Protein AF-A0A1Q4UVZ7-F1 (afdb_monomer_lite)

Struct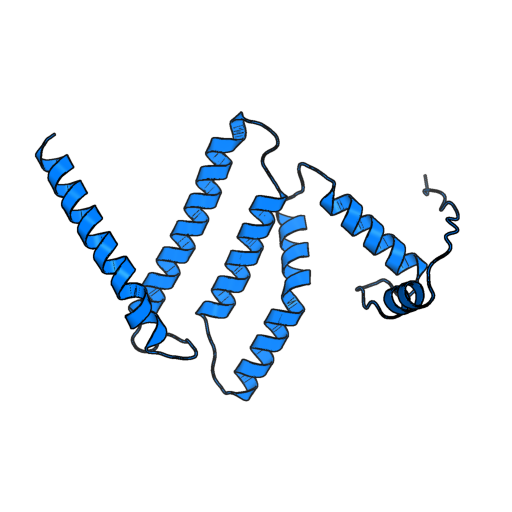ure (mmCIF, N/CA/C/O backbone):
data_AF-A0A1Q4UVZ7-F1
#
_entry.id   AF-A0A1Q4UVZ7-F1
#
loop_
_atom_site.group_PDB
_atom_site.id
_atom_site.type_symbol
_atom_site.label_atom_id
_atom_site.label_alt_id
_atom_site.label_comp_id
_atom_site.label_asym_id
_atom_site.label_entity_id
_atom_site.label_seq_id
_atom_site.pdbx_PDB_ins_code
_atom_site.Cartn_x
_atom_site.Cartn_y
_atom_site.Cartn_z
_atom_site.occupancy
_atom_site.B_iso_or_equiv
_atom_site.auth_seq_id
_atom_site.auth_comp_id
_atom_site.auth_asym_id
_atom_site.auth_atom_id
_atom_site.pdbx_PDB_model_num
ATOM 1 N N . MET A 1 1 ? 27.082 19.154 -20.514 1.00 38.72 1 MET A N 1
ATOM 2 C CA . MET A 1 1 ? 27.709 18.398 -21.624 1.00 38.72 1 MET A CA 1
ATOM 3 C C . MET A 1 1 ? 26.779 17.245 -21.973 1.00 38.72 1 MET A C 1
ATOM 5 O O . MET A 1 1 ? 26.358 16.579 -21.035 1.00 38.72 1 MET A O 1
ATOM 9 N N . PRO A 1 2 ? 26.393 17.032 -23.242 1.00 44.62 2 PRO A N 1
ATOM 10 C CA . PRO A 1 2 ? 25.510 15.924 -23.594 1.00 44.62 2 PRO A CA 1
ATOM 11 C C . PRO A 1 2 ? 26.262 14.615 -23.336 1.00 44.62 2 PRO A C 1
ATOM 13 O O . PRO A 1 2 ? 27.361 14.414 -23.858 1.00 44.62 2 PRO A O 1
ATOM 16 N N . SER A 1 3 ? 25.724 13.761 -22.466 1.00 53.38 3 SER A N 1
ATOM 17 C CA . SER A 1 3 ? 26.317 12.462 -22.162 1.00 53.38 3 SER A CA 1
ATOM 18 C C . SER A 1 3 ? 26.346 11.625 -23.441 1.00 53.38 3 SER A C 1
ATOM 20 O O . SER A 1 3 ? 25.318 11.313 -24.038 1.00 53.38 3 SER A O 1
ATOM 22 N N . LYS A 1 4 ? 27.551 11.309 -23.917 1.00 61.22 4 LYS A N 1
ATOM 23 C CA . LYS A 1 4 ? 27.757 10.499 -25.119 1.00 61.22 4 LYS A CA 1
ATOM 24 C C . LYS A 1 4 ? 27.186 9.101 -24.854 1.00 61.22 4 LYS A C 1
ATOM 26 O O . LYS A 1 4 ? 27.651 8.419 -23.944 1.00 61.22 4 LYS A O 1
ATOM 31 N N . SER A 1 5 ? 26.183 8.677 -25.624 1.00 70.69 5 SER A N 1
ATOM 32 C CA . SER A 1 5 ? 25.673 7.304 -25.574 1.00 70.69 5 SER A CA 1
ATOM 33 C C . SER A 1 5 ? 26.785 6.337 -25.986 1.00 70.69 5 SER A C 1
ATOM 35 O O . SER A 1 5 ? 27.309 6.443 -27.097 1.00 70.69 5 SER A O 1
ATOM 37 N N . VAL A 1 6 ? 27.155 5.408 -25.105 1.00 81.50 6 VAL A N 1
ATOM 38 C CA . VAL A 1 6 ? 28.142 4.360 -25.401 1.00 81.50 6 VAL A CA 1
ATOM 39 C C . VAL A 1 6 ? 27.399 3.135 -25.945 1.00 81.50 6 VAL A C 1
ATOM 41 O O . VAL A 1 6 ? 26.439 2.700 -25.306 1.00 81.50 6 VAL A O 1
ATOM 44 N N . PRO A 1 7 ? 27.788 2.575 -27.107 1.00 82.25 7 PRO A N 1
ATOM 45 C CA . PRO A 1 7 ? 27.147 1.377 -27.636 1.00 82.25 7 PRO A CA 1
ATOM 46 C C . PRO A 1 7 ? 27.405 0.183 -26.709 1.00 82.25 7 PRO A C 1
ATOM 48 O O . PRO A 1 7 ? 28.547 -0.113 -26.362 1.00 82.25 7 PRO A O 1
ATOM 51 N N . PHE A 1 8 ? 26.333 -0.509 -26.328 1.00 80.75 8 PHE A N 1
ATOM 52 C CA . PHE A 1 8 ? 26.366 -1.695 -25.476 1.00 80.75 8 PHE A CA 1
ATOM 53 C C . PHE A 1 8 ? 25.820 -2.885 -26.271 1.00 80.75 8 PHE A C 1
ATOM 55 O O . PHE A 1 8 ? 24.652 -2.887 -26.654 1.00 80.75 8 PHE A O 1
ATOM 62 N N . SER A 1 9 ? 26.678 -3.864 -26.574 1.00 84.50 9 SER A N 1
ATOM 63 C CA . SER A 1 9 ? 26.323 -5.058 -27.352 1.00 84.50 9 SER A CA 1
ATOM 64 C C . SER A 1 9 ? 26.285 -6.278 -26.437 1.00 84.50 9 SER A C 1
ATOM 66 O O . SER A 1 9 ? 27.282 -6.598 -25.792 1.00 84.50 9 SER A O 1
ATOM 68 N N . VAL A 1 10 ? 25.135 -6.951 -26.378 1.00 85.56 10 VAL A N 1
ATOM 69 C CA . VAL A 1 10 ? 24.905 -8.142 -25.548 1.00 85.56 10 VAL A CA 1
ATOM 70 C C . VAL A 1 10 ? 24.201 -9.206 -26.377 1.00 85.56 10 VAL A C 1
ATOM 72 O O . VAL A 1 10 ? 23.350 -8.898 -27.210 1.00 85.56 10 VAL A O 1
ATOM 75 N N . ARG A 1 11 ? 24.553 -10.474 -26.145 1.00 89.75 11 ARG A N 1
ATOM 76 C CA . ARG A 1 11 ? 23.845 -11.623 -26.716 1.00 89.75 11 ARG A CA 1
ATOM 77 C C . ARG A 1 11 ? 22.744 -12.051 -25.757 1.00 89.75 11 ARG A C 1
ATOM 79 O O . ARG A 1 11 ? 23.042 -12.472 -24.644 1.00 89.75 11 ARG A O 1
ATOM 86 N N . LEU A 1 12 ? 21.499 -11.950 -26.206 1.00 87.06 12 LEU A N 1
ATOM 87 C CA . LEU A 1 12 ? 20.323 -12.398 -25.468 1.00 87.06 12 LEU A CA 1
ATOM 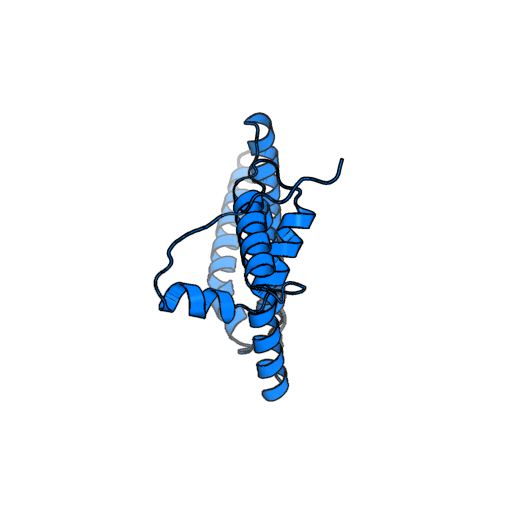88 C C . LEU A 1 12 ? 19.725 -13.640 -26.145 1.00 87.06 12 LEU A C 1
ATOM 90 O O . LEU A 1 12 ? 19.759 -13.735 -27.376 1.00 87.06 12 LEU A O 1
ATOM 94 N N . PRO A 1 13 ? 19.173 -14.591 -25.377 1.00 94.44 13 PRO A N 1
ATOM 95 C CA . PRO A 1 13 ? 18.270 -15.604 -25.911 1.00 94.44 13 PRO A CA 1
ATOM 96 C C . PRO A 1 13 ? 17.102 -14.954 -26.665 1.00 94.44 13 PRO A C 1
ATOM 98 O O . PRO A 1 13 ? 16.609 -13.908 -26.248 1.00 94.44 13 PRO A O 1
ATOM 101 N N . ALA A 1 14 ? 16.618 -15.597 -27.734 1.00 89.62 14 ALA A N 1
ATOM 102 C CA . ALA A 1 14 ? 15.524 -15.065 -28.558 1.00 89.62 14 ALA A CA 1
ATOM 103 C C . ALA A 1 14 ? 14.287 -14.687 -27.720 1.00 89.62 14 ALA A C 1
ATOM 105 O O . ALA A 1 14 ? 13.794 -13.572 -27.823 1.00 89.62 14 ALA A O 1
ATOM 106 N N . LYS A 1 15 ? 13.897 -15.560 -26.781 1.00 92.38 15 LYS A N 1
ATOM 107 C CA . LYS A 1 15 ? 12.784 -15.325 -25.847 1.00 92.38 15 LYS A CA 1
ATOM 108 C C . LYS A 1 15 ? 12.902 -14.027 -25.033 1.00 92.38 15 LYS A C 1
ATOM 110 O O . LYS A 1 15 ? 11.894 -13.385 -24.764 1.00 92.38 15 LYS A O 1
ATOM 115 N N . ASP A 1 16 ? 14.116 -13.635 -24.648 1.00 90.00 16 ASP A N 1
ATOM 116 C CA . ASP A 1 16 ? 14.341 -12.466 -23.795 1.00 90.00 16 ASP A CA 1
ATOM 117 C C . ASP A 1 16 ? 14.336 -11.188 -24.648 1.00 90.00 16 ASP A C 1
ATOM 119 O O . ASP A 1 16 ? 13.845 -10.147 -24.215 1.00 90.00 16 ASP A O 1
ATOM 123 N N . ALA A 1 17 ? 14.825 -11.273 -25.892 1.00 87.94 17 ALA A N 1
ATOM 124 C CA . ALA A 1 17 ? 14.715 -10.193 -26.868 1.00 87.94 17 ALA A CA 1
ATOM 125 C C . ALA A 1 17 ? 13.251 -9.930 -27.262 1.00 87.94 17 ALA A C 1
ATOM 127 O O . ALA A 1 17 ? 12.833 -8.771 -27.295 1.00 87.94 17 ALA A O 1
ATOM 128 N N . ASP A 1 18 ? 12.475 -10.993 -27.489 1.00 89.81 18 ASP A N 1
ATOM 129 C CA . ASP A 1 18 ? 11.045 -10.904 -27.800 1.00 89.81 18 ASP A CA 1
ATOM 130 C C . ASP A 1 18 ? 10.263 -10.289 -26.633 1.00 89.81 18 ASP A C 1
ATOM 132 O O . ASP A 1 18 ? 9.446 -9.394 -26.843 1.00 89.81 18 ASP A O 1
ATOM 136 N N . PHE A 1 19 ? 10.574 -10.688 -25.395 1.00 89.75 19 PHE A N 1
ATOM 137 C CA . PHE A 1 19 ? 9.975 -10.099 -24.197 1.00 89.75 19 PHE A CA 1
ATOM 138 C C . PHE A 1 19 ? 10.244 -8.592 -24.095 1.00 89.75 19 PHE A C 1
ATOM 140 O O . PHE A 1 19 ? 9.315 -7.805 -23.917 1.00 89.75 19 PHE A O 1
ATOM 147 N N . ILE A 1 20 ? 11.501 -8.160 -24.260 1.00 88.25 20 ILE A N 1
ATOM 148 C CA . ILE A 1 20 ? 11.841 -6.728 -24.239 1.00 88.25 20 ILE A CA 1
ATOM 149 C C . ILE A 1 20 ? 11.105 -5.987 -25.362 1.00 88.25 20 ILE A C 1
ATOM 151 O O . ILE A 1 20 ? 10.628 -4.870 -25.159 1.00 88.25 20 ILE A O 1
ATOM 155 N N . ALA A 1 21 ? 10.980 -6.598 -26.540 1.00 86.25 21 ALA A N 1
ATOM 156 C CA . ALA A 1 21 ? 10.239 -6.015 -27.649 1.00 86.25 21 ALA A CA 1
ATOM 157 C C . ALA A 1 21 ? 8.738 -5.881 -27.341 1.00 86.25 21 ALA A C 1
ATOM 159 O O . ALA A 1 21 ? 8.155 -4.869 -27.733 1.00 86.25 21 ALA A O 1
ATOM 160 N N . SER A 1 22 ? 8.139 -6.817 -26.598 1.00 88.62 22 SER A N 1
ATOM 161 C CA . SER A 1 22 ? 6.720 -6.780 -26.219 1.00 88.62 22 SER A CA 1
ATOM 162 C C . SER A 1 22 ? 6.392 -5.875 -25.029 1.00 88.62 22 SER A C 1
ATOM 164 O O . SER A 1 22 ? 5.224 -5.574 -24.824 1.00 88.62 22 SER A O 1
ATOM 166 N N . LEU A 1 23 ? 7.379 -5.435 -24.238 1.00 85.44 23 LEU A N 1
ATOM 167 C CA . LEU A 1 23 ? 7.129 -4.566 -23.080 1.00 85.44 23 LEU A CA 1
ATOM 168 C C . LEU A 1 23 ? 6.487 -3.238 -23.497 1.00 85.44 23 LEU A C 1
ATOM 170 O O . LEU A 1 23 ? 7.049 -2.503 -24.311 1.00 85.44 23 LEU A O 1
ATOM 174 N N . GLU A 1 24 ? 5.356 -2.894 -22.897 1.00 83.00 24 GLU A N 1
ATOM 175 C CA . GLU A 1 24 ? 4.722 -1.589 -23.060 1.00 83.00 24 GLU A CA 1
ATOM 176 C C . GLU A 1 24 ? 5.147 -0.682 -21.907 1.00 83.00 24 GLU A C 1
ATOM 178 O O . GLU A 1 24 ? 4.664 -0.809 -20.787 1.00 83.00 24 GLU A O 1
ATOM 183 N N . ILE A 1 25 ? 6.097 0.217 -22.177 1.00 81.31 25 ILE A N 1
ATOM 184 C CA . ILE A 1 25 ? 6.578 1.195 -21.198 1.00 81.31 25 ILE A CA 1
ATOM 185 C C . ILE A 1 25 ? 6.225 2.595 -21.719 1.00 81.31 25 ILE A C 1
ATOM 187 O O . ILE A 1 25 ? 6.618 2.933 -22.845 1.00 81.31 25 ILE A O 1
ATOM 191 N N . PRO A 1 26 ? 5.505 3.428 -20.943 1.00 74.88 26 PRO A N 1
ATOM 192 C CA . PRO A 1 26 ? 5.129 4.775 -21.359 1.00 74.88 26 PRO A CA 1
ATOM 193 C C . PRO A 1 26 ? 6.335 5.594 -21.842 1.00 74.88 26 PRO A C 1
ATOM 195 O O . PRO A 1 26 ? 7.326 5.764 -21.137 1.00 74.88 26 PRO A O 1
ATOM 198 N N . GLY A 1 27 ? 6.263 6.100 -23.077 1.00 78.12 27 GLY A N 1
ATOM 199 C CA . GLY A 1 27 ? 7.327 6.918 -23.673 1.00 78.12 27 GLY A CA 1
ATOM 200 C C . GLY A 1 27 ? 8.549 6.151 -24.199 1.00 78.12 27 GLY A C 1
ATOM 201 O O . GLY A 1 27 ? 9.473 6.792 -24.700 1.00 78.12 27 GLY A O 1
ATOM 202 N N . ALA A 1 28 ? 8.570 4.814 -24.147 1.00 84.56 28 ALA A N 1
ATOM 203 C CA . ALA A 1 28 ? 9.658 3.997 -24.686 1.00 84.56 28 ALA A CA 1
ATOM 204 C C . ALA A 1 28 ? 9.188 3.117 -25.854 1.00 84.56 28 ALA A C 1
ATOM 206 O O . ALA A 1 28 ? 8.565 2.072 -25.673 1.00 84.56 28 ALA A O 1
ATOM 207 N N . VAL A 1 29 ? 9.527 3.538 -27.075 1.00 84.38 29 VAL A N 1
ATOM 208 C CA . VAL A 1 29 ? 9.097 2.861 -28.310 1.00 84.38 29 VAL A CA 1
ATOM 209 C C . VAL A 1 29 ? 10.163 1.887 -28.807 1.00 84.38 29 VAL A C 1
ATOM 211 O O . VAL A 1 29 ? 9.849 0.757 -29.177 1.00 84.38 29 VAL A O 1
ATOM 214 N N . THR A 1 30 ? 11.436 2.291 -28.804 1.00 88.00 30 THR A N 1
ATOM 215 C CA . THR A 1 30 ? 12.515 1.444 -29.329 1.00 88.00 30 THR A CA 1
ATOM 216 C C . THR A 1 30 ? 13.038 0.469 -28.268 1.00 88.00 30 THR A C 1
ATOM 218 O O . THR A 1 30 ? 12.999 0.783 -27.076 1.00 88.00 30 THR A O 1
ATOM 221 N N . PRO A 1 31 ? 13.615 -0.687 -28.653 1.00 84.56 31 PRO A N 1
ATOM 222 C CA . PRO A 1 31 ? 14.271 -1.587 -27.700 1.00 84.56 31 PRO A CA 1
ATOM 223 C C . PRO A 1 31 ? 15.339 -0.886 -26.848 1.00 84.56 31 PRO A C 1
ATOM 225 O O . PRO A 1 31 ? 15.468 -1.161 -25.659 1.00 84.56 31 PRO A O 1
ATOM 228 N N . SER A 1 32 ? 16.074 0.073 -27.423 1.00 85.06 32 SER A N 1
ATOM 229 C CA . SER A 1 32 ? 17.046 0.882 -26.682 1.00 85.06 32 SER A CA 1
ATOM 230 C C . SER A 1 32 ? 16.392 1.815 -25.658 1.00 85.06 32 SER A C 1
ATOM 232 O O . SER A 1 32 ? 16.962 2.017 -24.587 1.00 85.06 32 SER A O 1
ATOM 234 N N . ASP A 1 33 ? 15.209 2.369 -25.939 1.00 87.06 33 ASP A N 1
ATOM 235 C CA . ASP A 1 33 ? 14.443 3.150 -24.956 1.00 87.06 33 ASP A CA 1
ATOM 236 C C . ASP A 1 33 ? 13.963 2.265 -23.812 1.00 87.06 33 ASP A C 1
ATOM 238 O O . ASP A 1 33 ? 14.141 2.621 -22.650 1.00 87.06 33 ASP A O 1
ATOM 242 N N . LYS A 1 34 ? 13.440 1.078 -24.133 1.00 88.88 34 LYS A N 1
ATOM 243 C CA . LYS A 1 34 ? 12.968 0.111 -23.136 1.00 88.88 34 LYS A CA 1
ATOM 244 C C . LYS A 1 34 ? 14.106 -0.348 -22.226 1.00 88.88 34 LYS A C 1
ATOM 246 O O . LYS A 1 34 ? 13.959 -0.331 -21.011 1.00 88.88 34 LYS A O 1
ATOM 251 N N . ILE A 1 35 ? 15.281 -0.651 -22.786 1.00 88.94 35 ILE A N 1
ATOM 252 C CA . ILE A 1 35 ? 16.483 -0.975 -21.999 1.00 88.94 35 ILE A CA 1
ATOM 253 C C . ILE A 1 35 ? 16.896 0.201 -21.106 1.00 88.94 35 ILE A C 1
ATOM 255 O O . ILE A 1 35 ? 17.254 -0.011 -19.949 1.00 88.94 35 ILE A O 1
ATOM 259 N N . ARG A 1 36 ? 16.844 1.444 -21.606 1.00 86.12 36 ARG A N 1
ATOM 260 C CA . ARG A 1 36 ? 17.151 2.626 -20.785 1.00 86.12 36 ARG A CA 1
ATOM 261 C C . ARG A 1 36 ? 16.184 2.777 -19.616 1.00 86.12 36 ARG A C 1
ATOM 263 O O . ARG A 1 36 ? 16.659 3.078 -18.525 1.00 86.12 36 ARG A O 1
ATOM 270 N N . GLN A 1 37 ? 14.893 2.530 -19.828 1.00 84.94 37 GLN A N 1
ATOM 271 C CA . GLN A 1 37 ? 13.902 2.549 -18.751 1.00 84.94 37 GLN A CA 1
ATOM 272 C C . GLN A 1 37 ? 14.164 1.438 -17.734 1.00 84.94 37 GLN A C 1
ATOM 274 O O . GLN A 1 37 ? 14.357 1.738 -16.566 1.00 84.94 37 GLN A O 1
ATOM 279 N N . ILE A 1 38 ? 14.380 0.195 -18.178 1.00 87.25 38 ILE A N 1
ATOM 280 C CA . ILE A 1 38 ? 14.726 -0.925 -17.281 1.00 87.25 38 ILE A CA 1
ATOM 281 C C . ILE A 1 38 ? 15.972 -0.610 -16.435 1.00 87.25 38 ILE A C 1
ATOM 283 O O . ILE A 1 38 ? 16.017 -0.911 -15.241 1.00 87.25 38 ILE A O 1
ATOM 287 N N . ILE A 1 39 ? 17.000 0.002 -17.035 1.00 86.25 39 ILE A N 1
ATOM 288 C CA . ILE A 1 39 ? 18.206 0.436 -16.314 1.00 86.25 39 ILE A CA 1
ATOM 289 C C . ILE A 1 39 ? 17.885 1.577 -15.344 1.00 86.25 39 ILE A C 1
ATOM 291 O O . ILE A 1 39 ? 18.438 1.598 -14.246 1.00 86.25 39 ILE A O 1
ATOM 295 N N . SER A 1 40 ? 17.034 2.526 -15.733 1.00 81.06 40 SER A N 1
ATOM 296 C CA . SER A 1 40 ? 16.573 3.607 -14.860 1.00 81.06 40 SER A CA 1
ATOM 297 C C . SER A 1 40 ? 15.849 3.044 -13.639 1.00 81.06 40 SER A C 1
ATOM 299 O O . SER A 1 40 ? 16.231 3.363 -12.519 1.00 81.06 40 SER A O 1
ATOM 301 N N . ASP A 1 41 ? 14.925 2.105 -13.834 1.00 78.44 41 ASP A N 1
ATOM 302 C CA . ASP A 1 41 ? 14.180 1.439 -12.761 1.00 78.44 41 ASP A CA 1
ATOM 303 C C . ASP A 1 41 ? 15.104 0.606 -11.869 1.00 78.44 41 ASP A C 1
ATOM 305 O O . ASP A 1 41 ? 14.947 0.541 -10.650 1.00 78.44 41 ASP A O 1
ATOM 309 N N . ALA A 1 42 ? 16.100 -0.061 -12.459 1.00 81.12 42 ALA A N 1
ATOM 310 C CA . ALA A 1 42 ? 17.117 -0.785 -11.704 1.00 81.12 42 ALA A CA 1
ATOM 311 C C . ALA A 1 42 ? 18.013 0.162 -10.890 1.00 81.12 42 ALA A C 1
ATOM 313 O O . ALA A 1 42 ? 18.422 -0.186 -9.785 1.00 81.12 42 ALA A O 1
ATOM 314 N N . ARG A 1 43 ? 18.327 1.356 -11.409 1.00 75.88 43 ARG A N 1
ATOM 315 C CA . ARG A 1 43 ? 19.085 2.381 -10.676 1.00 75.88 43 ARG A CA 1
ATOM 316 C C . ARG A 1 43 ? 18.265 2.983 -9.558 1.00 75.88 43 ARG A C 1
ATOM 318 O O . ARG A 1 43 ? 18.803 3.101 -8.466 1.00 75.88 43 ARG A O 1
ATOM 325 N N . LEU A 1 44 ? 17.001 3.307 -9.829 1.00 67.62 44 LEU A N 1
ATOM 326 C CA . LEU A 1 44 ? 16.059 3.787 -8.833 1.00 67.62 44 LEU A CA 1
ATOM 327 C C . LEU A 1 44 ? 16.051 2.785 -7.680 1.00 67.62 44 LEU A C 1
ATOM 329 O O . LEU A 1 44 ? 16.523 3.128 -6.607 1.00 67.62 44 LEU A O 1
ATOM 333 N N . ARG A 1 45 ? 15.731 1.509 -7.932 1.00 67.81 45 ARG A N 1
ATOM 334 C CA . ARG A 1 45 ? 15.735 0.436 -6.915 1.00 67.81 45 ARG A CA 1
ATOM 335 C C . ARG A 1 45 ? 17.041 0.264 -6.120 1.00 67.81 45 ARG A C 1
ATOM 337 O O . ARG A 1 45 ? 16.998 -0.319 -5.045 1.00 67.81 45 ARG A O 1
ATOM 344 N N . ASN A 1 46 ? 18.183 0.723 -6.635 1.00 67.44 46 ASN A N 1
ATOM 345 C CA . ASN A 1 46 ? 19.482 0.638 -5.955 1.00 67.44 46 ASN A CA 1
ATOM 346 C C . ASN A 1 46 ? 19.897 1.932 -5.230 1.00 67.44 46 ASN A C 1
ATOM 348 O O . ASN A 1 46 ? 20.932 1.940 -4.564 1.00 67.44 46 ASN A O 1
ATOM 352 N N . GLN A 1 47 ? 19.151 3.029 -5.366 1.00 65.50 47 GLN A N 1
ATOM 353 C CA . GLN A 1 47 ? 19.412 4.252 -4.612 1.00 65.50 47 GLN A CA 1
ATOM 354 C C . GLN A 1 47 ? 18.822 4.131 -3.207 1.00 65.50 47 GLN A C 1
ATOM 356 O O . GLN A 1 47 ? 17.627 3.919 -3.041 1.00 65.50 47 GLN A O 1
ATOM 361 N N . VAL A 1 48 ? 19.680 4.279 -2.200 1.00 55.69 48 VAL A N 1
ATOM 362 C CA . VAL A 1 48 ? 19.280 4.516 -0.807 1.00 55.69 48 VAL A CA 1
ATOM 363 C C . VAL A 1 48 ? 18.961 6.011 -0.670 1.00 55.69 48 VAL A C 1
ATOM 365 O O . VAL A 1 48 ? 19.662 6.820 -1.279 1.00 55.69 48 VAL A O 1
ATOM 368 N N . GLY A 1 49 ? 17.897 6.367 0.059 1.00 60.41 49 GLY A N 1
ATOM 369 C CA . GLY A 1 49 ? 17.485 7.770 0.234 1.00 60.41 49 GLY A CA 1
ATOM 370 C C . GLY A 1 49 ? 16.578 8.327 -0.863 1.00 60.41 49 GLY A C 1
ATOM 371 O O . GLY A 1 49 ? 16.668 9.507 -1.197 1.00 60.41 49 GLY A O 1
ATOM 372 N N . GLN A 1 50 ? 15.736 7.486 -1.465 1.00 70.44 50 GLN A N 1
ATOM 373 C CA . GLN A 1 50 ? 14.809 7.911 -2.516 1.00 70.44 50 GLN A CA 1
ATOM 374 C C . GLN A 1 50 ? 13.781 8.927 -1.993 1.00 70.44 50 GLN A C 1
ATOM 376 O O . GLN A 1 50 ? 13.286 8.790 -0.871 1.00 70.44 50 GLN A O 1
ATOM 381 N N . ASP A 1 51 ? 13.412 9.911 -2.821 1.00 82.81 51 ASP A N 1
ATOM 382 C CA . ASP A 1 51 ? 12.310 10.824 -2.505 1.00 82.81 51 ASP A CA 1
ATOM 383 C C . ASP A 1 51 ? 10.996 10.039 -2.417 1.00 82.81 51 ASP A C 1
ATOM 385 O O . ASP A 1 51 ? 10.593 9.357 -3.362 1.00 82.81 51 ASP A O 1
ATOM 389 N N . PHE A 1 52 ? 10.314 10.151 -1.277 1.00 85.56 52 PHE A N 1
ATOM 390 C CA . PHE A 1 52 ? 9.073 9.426 -1.013 1.00 85.56 52 PHE A CA 1
ATOM 391 C C . PHE A 1 52 ? 8.014 9.629 -2.102 1.00 85.56 52 PHE A C 1
ATOM 393 O O . PHE A 1 52 ? 7.324 8.678 -2.462 1.00 85.56 52 PHE A O 1
ATOM 400 N N . ASN A 1 53 ? 7.882 10.838 -2.653 1.00 87.94 53 ASN A N 1
ATOM 401 C CA . ASN A 1 53 ? 6.850 11.123 -3.648 1.00 87.94 53 ASN A CA 1
ATOM 402 C C . ASN A 1 53 ? 7.171 10.473 -4.996 1.00 87.94 53 ASN A C 1
ATOM 404 O O . ASN A 1 53 ? 6.259 10.015 -5.684 1.00 87.94 53 ASN A O 1
ATOM 408 N N . GLU A 1 54 ? 8.450 10.414 -5.373 1.00 85.62 54 GLU A N 1
ATOM 409 C CA . GLU A 1 54 ? 8.879 9.734 -6.600 1.00 85.62 54 GLU A CA 1
ATOM 410 C C . GLU A 1 54 ? 8.633 8.227 -6.507 1.00 85.62 54 GLU A C 1
ATOM 412 O O . GLU A 1 54 ? 8.074 7.631 -7.430 1.00 85.62 54 GLU A O 1
ATOM 417 N N . VAL A 1 55 ? 8.972 7.625 -5.364 1.00 87.62 55 VAL A N 1
ATOM 418 C CA . VAL A 1 55 ? 8.733 6.199 -5.109 1.00 87.62 55 VAL A CA 1
ATOM 419 C C . VAL A 1 55 ? 7.245 5.889 -5.055 1.00 87.62 55 VAL A C 1
ATOM 421 O O . VAL A 1 55 ? 6.798 4.936 -5.688 1.00 87.62 55 VAL A O 1
ATOM 424 N N . LEU A 1 56 ? 6.461 6.706 -4.349 1.00 90.75 56 LEU A N 1
ATOM 425 C CA . LEU A 1 56 ? 5.014 6.535 -4.271 1.00 90.75 56 LEU A CA 1
ATOM 426 C C . LEU A 1 56 ? 4.381 6.570 -5.661 1.00 90.75 56 LEU A C 1
ATOM 428 O O . LEU A 1 56 ? 3.565 5.709 -5.981 1.00 90.75 56 LEU A O 1
ATOM 432 N N . LYS A 1 57 ? 4.787 7.527 -6.500 1.00 88.50 57 LYS A N 1
ATOM 433 C CA . LYS A 1 57 ? 4.291 7.628 -7.871 1.00 88.50 57 LYS A CA 1
ATOM 434 C C . LYS A 1 57 ? 4.634 6.380 -8.688 1.00 88.50 57 LYS A C 1
ATOM 436 O O . LYS A 1 57 ? 3.756 5.867 -9.374 1.00 88.50 57 LYS A O 1
ATOM 441 N N . ALA A 1 58 ? 5.863 5.873 -8.585 1.00 86.44 58 ALA A N 1
ATOM 442 C CA . ALA A 1 58 ? 6.271 4.651 -9.277 1.00 86.44 58 ALA A CA 1
ATOM 443 C C . ALA A 1 58 ? 5.438 3.434 -8.831 1.00 86.44 58 ALA A C 1
ATOM 445 O O . ALA A 1 58 ? 4.888 2.722 -9.664 1.00 86.44 58 ALA A O 1
ATOM 446 N N . VAL A 1 59 ? 5.254 3.245 -7.520 1.00 90.94 59 VAL A N 1
ATOM 447 C CA . VAL A 1 59 ? 4.440 2.142 -6.975 1.00 90.94 59 VAL A CA 1
ATOM 448 C C . VAL A 1 59 ? 2.971 2.260 -7.401 1.00 90.94 59 VAL A C 1
ATOM 450 O O . VAL A 1 59 ? 2.331 1.257 -7.722 1.00 90.94 59 VAL A O 1
ATOM 453 N N . GLN A 1 60 ? 2.424 3.477 -7.442 1.00 92.19 60 GLN A N 1
ATOM 454 C CA . GLN A 1 60 ? 1.065 3.719 -7.931 1.00 92.19 60 GLN A CA 1
ATOM 455 C C . GLN A 1 60 ? 0.926 3.408 -9.423 1.00 92.19 60 GLN A C 1
ATOM 457 O O . GLN A 1 60 ? -0.076 2.817 -9.821 1.00 92.19 60 GLN A O 1
ATOM 462 N N . GLU A 1 61 ? 1.904 3.788 -10.247 1.00 89.31 61 GLU A N 1
ATOM 463 C CA . GLU A 1 61 ? 1.926 3.465 -11.678 1.00 89.31 61 GLU A CA 1
ATOM 464 C C . GLU A 1 61 ? 2.003 1.949 -11.911 1.00 89.31 61 GLU A C 1
ATOM 466 O O . GLU A 1 61 ? 1.270 1.438 -12.759 1.00 89.31 61 GLU A O 1
ATOM 471 N N . ASP A 1 62 ? 2.781 1.230 -11.100 1.00 87.06 62 ASP A N 1
ATOM 472 C CA . ASP A 1 62 ? 2.881 -0.232 -11.145 1.00 87.06 62 ASP A CA 1
ATOM 473 C C . ASP A 1 62 ? 1.565 -0.927 -10.750 1.00 87.06 62 ASP A C 1
ATOM 475 O O . ASP A 1 62 ? 1.157 -1.906 -11.381 1.00 87.06 62 ASP A O 1
ATOM 479 N N . LEU A 1 63 ? 0.869 -0.435 -9.716 1.00 92.19 63 LEU A N 1
ATOM 480 C CA . LEU A 1 63 ? -0.389 -1.034 -9.246 1.00 92.19 63 LEU A CA 1
ATOM 481 C C . LEU A 1 63 ? -1.602 -0.635 -10.107 1.00 92.19 63 LEU A C 1
ATOM 483 O O . LEU A 1 63 ? -2.619 -1.340 -10.121 1.00 92.19 63 LEU A O 1
ATOM 487 N N . ARG A 1 64 ? -1.507 0.474 -10.849 1.00 91.88 64 ARG A N 1
ATOM 488 C CA . ARG A 1 64 ? -2.610 1.074 -11.613 1.00 91.88 64 ARG A CA 1
ATOM 489 C C . ARG A 1 64 ? -3.351 0.101 -12.539 1.00 91.88 64 ARG A C 1
ATOM 491 O O . ARG A 1 64 ? -4.579 0.112 -12.475 1.00 91.88 64 ARG A O 1
ATOM 498 N N . PRO A 1 65 ? -2.700 -0.763 -13.346 1.00 92.06 65 PRO A N 1
ATOM 499 C CA . PRO A 1 65 ? -3.421 -1.690 -14.221 1.00 92.06 65 PRO A CA 1
ATOM 500 C C . PRO A 1 65 ? -4.354 -2.632 -13.450 1.00 92.06 65 PRO A C 1
ATOM 502 O O . PRO A 1 65 ? -5.463 -2.915 -13.900 1.00 92.06 65 PRO A O 1
ATOM 505 N N . SER A 1 66 ? -3.937 -3.077 -12.261 1.00 92.69 66 SER A N 1
ATOM 506 C CA . SER A 1 66 ? -4.739 -3.948 -11.396 1.00 92.69 66 SER A CA 1
ATOM 507 C C . SER A 1 66 ? -5.950 -3.214 -10.819 1.00 92.69 66 SER A C 1
ATOM 509 O O . SER A 1 66 ? -7.052 -3.762 -10.807 1.00 92.69 66 SER A O 1
ATOM 511 N N . VAL A 1 67 ? -5.763 -1.966 -10.376 1.00 93.56 67 VAL A N 1
ATOM 512 C CA . VAL A 1 67 ? -6.848 -1.123 -9.841 1.00 93.56 67 VAL A CA 1
ATOM 513 C C . VAL A 1 67 ? -7.835 -0.733 -10.940 1.00 93.56 67 VAL A C 1
ATOM 515 O O . VAL A 1 67 ? -9.043 -0.780 -10.725 1.00 93.56 67 VAL A O 1
ATOM 518 N N . ASP A 1 68 ? -7.350 -0.391 -12.133 1.00 92.81 68 ASP A N 1
ATOM 519 C CA . ASP A 1 68 ? -8.206 -0.048 -13.270 1.00 92.81 68 ASP A CA 1
ATOM 520 C C . ASP A 1 68 ? -9.008 -1.272 -13.748 1.00 92.81 68 ASP A C 1
ATOM 522 O O . ASP A 1 68 ? -10.204 -1.155 -14.019 1.00 92.81 68 ASP A O 1
ATOM 526 N N . ASN A 1 69 ? -8.403 -2.466 -13.760 1.00 93.06 69 ASN A N 1
ATOM 527 C CA . ASN A 1 69 ? -9.124 -3.711 -14.028 1.00 93.06 69 ASN A CA 1
ATOM 528 C C . ASN A 1 69 ? -10.204 -3.996 -12.969 1.00 93.06 69 ASN A C 1
ATOM 530 O O . ASN A 1 69 ? -11.333 -4.325 -13.326 1.00 93.06 69 ASN A O 1
ATOM 534 N N . LEU A 1 70 ? -9.890 -3.817 -11.680 1.00 92.38 70 LEU A N 1
ATOM 535 C CA . LEU A 1 70 ? -10.870 -3.946 -10.597 1.00 92.38 70 LEU A CA 1
ATOM 536 C C . LEU A 1 70 ? -12.054 -2.990 -10.801 1.00 92.38 70 LEU A C 1
ATOM 538 O O . LEU A 1 70 ? -13.198 -3.426 -10.747 1.00 92.38 70 LEU A O 1
ATOM 542 N N . ARG A 1 71 ? -11.789 -1.714 -11.103 1.00 92.38 71 ARG A N 1
ATOM 543 C CA . ARG A 1 71 ? -12.835 -0.708 -11.359 1.00 92.38 71 ARG A CA 1
ATOM 544 C C . ARG A 1 71 ? -13.721 -1.065 -12.545 1.00 92.38 71 ARG A C 1
ATOM 546 O O . ARG A 1 71 ? -14.907 -0.749 -12.534 1.00 92.38 71 ARG A O 1
ATOM 553 N N . ASN A 1 72 ? -13.162 -1.681 -13.583 1.00 93.44 72 ASN A N 1
ATOM 554 C CA . ASN A 1 72 ? -13.953 -2.128 -14.727 1.00 93.44 72 ASN A CA 1
ATOM 555 C C . ASN A 1 72 ? -14.905 -3.262 -14.325 1.00 93.44 72 ASN A C 1
ATOM 557 O O . ASN A 1 72 ? -16.092 -3.170 -14.621 1.00 93.44 72 ASN A O 1
ATOM 561 N N . LEU A 1 73 ? -14.420 -4.254 -13.571 1.00 92.50 73 LEU A N 1
ATOM 562 C CA . LEU A 1 73 ? -15.256 -5.343 -13.050 1.00 92.50 73 LEU A CA 1
ATOM 563 C C . LEU A 1 73 ? -16.342 -4.837 -12.087 1.00 92.50 73 LEU A C 1
ATOM 565 O O . LEU A 1 73 ? -17.478 -5.297 -12.138 1.00 92.50 73 LEU A O 1
ATOM 569 N N . GLU A 1 74 ? -16.016 -3.862 -11.238 1.00 91.94 74 GLU A N 1
ATOM 570 C CA . GLU A 1 74 ? -16.972 -3.200 -10.341 1.00 91.94 74 GLU A CA 1
ATOM 571 C C . GLU A 1 74 ? -18.098 -2.494 -11.108 1.00 91.94 74 GLU A C 1
ATOM 573 O O . GLU A 1 74 ? -19.273 -2.639 -10.772 1.00 91.94 74 GLU A O 1
ATOM 578 N N . ARG A 1 75 ? -17.757 -1.775 -12.186 1.00 90.94 75 ARG A N 1
ATOM 579 C CA . ARG A 1 75 ? -18.745 -1.119 -13.059 1.00 90.94 75 ARG A CA 1
ATOM 580 C C . ARG A 1 75 ? -19.636 -2.119 -13.785 1.00 90.94 75 ARG A C 1
ATOM 582 O O . ARG A 1 75 ? -20.822 -1.859 -13.937 1.00 90.94 75 ARG A O 1
ATOM 589 N N . GLU A 1 76 ? -19.076 -3.234 -14.248 1.00 92.25 76 GLU A N 1
ATOM 590 C CA . GLU A 1 76 ? -19.844 -4.301 -14.900 1.00 92.25 76 GLU A CA 1
ATOM 591 C C . GLU A 1 76 ? -20.819 -4.982 -13.932 1.00 92.25 76 GLU A C 1
ATOM 593 O O . GLU A 1 76 ? -21.917 -5.366 -14.333 1.00 92.25 76 GLU A O 1
ATOM 598 N N . ALA A 1 77 ? -20.431 -5.109 -12.662 1.00 87.44 77 ALA A N 1
ATOM 599 C CA . ALA A 1 77 ? -21.237 -5.726 -11.615 1.00 87.44 77 ALA A CA 1
ATOM 600 C C . ALA A 1 77 ? -22.221 -4.764 -10.922 1.00 87.44 77 ALA A C 1
ATOM 602 O O . ALA A 1 77 ? -23.007 -5.228 -10.101 1.00 87.44 77 ALA A O 1
ATOM 603 N N . ASP A 1 78 ? -22.173 -3.458 -11.219 1.00 85.50 78 ASP A N 1
ATOM 604 C CA . ASP A 1 78 ? -22.888 -2.393 -10.488 1.00 85.50 78 ASP A CA 1
ATOM 605 C C . ASP A 1 78 ? -22.653 -2.462 -8.962 1.00 85.50 78 ASP A C 1
ATOM 607 O O . ASP A 1 78 ? -23.546 -2.264 -8.139 1.00 85.50 78 ASP A O 1
ATOM 611 N N . MET A 1 79 ? -21.420 -2.805 -8.573 1.00 83.88 79 MET A N 1
ATOM 612 C CA . MET A 1 79 ? -20.995 -2.970 -7.182 1.00 83.88 79 MET A CA 1
ATOM 613 C C . MET A 1 79 ? -19.622 -2.340 -6.982 1.00 83.88 79 MET A C 1
ATOM 615 O O . MET A 1 79 ? -18.719 -2.565 -7.779 1.00 83.88 79 MET A O 1
ATOM 619 N N . GLN A 1 80 ? -19.425 -1.621 -5.878 1.00 84.94 80 GLN A N 1
ATOM 620 C CA . GLN A 1 80 ? -18.148 -0.988 -5.544 1.00 84.94 80 GLN A CA 1
ATOM 621 C C . GLN A 1 80 ? -17.664 -1.437 -4.165 1.00 84.94 80 GLN A C 1
ATOM 623 O O . GLN A 1 80 ? -18.451 -1.526 -3.222 1.00 84.94 80 GLN A O 1
ATOM 628 N N . SER A 1 81 ? -16.359 -1.685 -4.036 1.00 87.12 81 SER A N 1
ATOM 629 C CA . SER A 1 81 ? -15.731 -2.032 -2.766 1.00 87.12 81 SER A CA 1
ATOM 630 C C . SER A 1 81 ? -14.778 -0.936 -2.292 1.00 87.12 81 SER A C 1
ATOM 632 O O . SER A 1 81 ? -13.589 -0.950 -2.613 1.00 87.12 81 SER A O 1
ATOM 634 N N . GLU A 1 82 ? -15.254 -0.019 -1.449 1.00 86.69 82 GLU A N 1
ATOM 635 C CA . GLU A 1 82 ? -14.419 1.033 -0.848 1.00 86.69 82 GLU A CA 1
ATOM 636 C C . GLU A 1 82 ? -13.212 0.471 -0.088 1.00 86.69 82 GLU A C 1
ATOM 638 O O . GLU A 1 82 ? -12.118 1.028 -0.175 1.00 86.69 82 GLU A O 1
ATOM 643 N N . LEU A 1 83 ? -13.373 -0.683 0.573 1.00 87.44 83 LEU A N 1
ATOM 644 C CA . LEU A 1 83 ? -12.275 -1.378 1.247 1.00 87.44 83 LEU A CA 1
ATOM 645 C C . LEU A 1 83 ? -11.100 -1.659 0.301 1.00 87.44 83 LEU A C 1
ATOM 647 O O . LEU A 1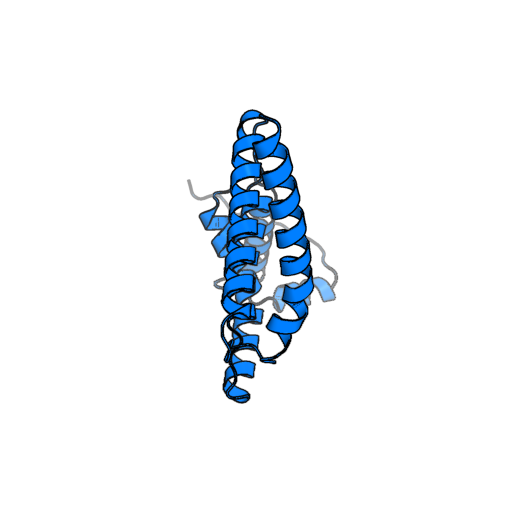 83 ? -9.948 -1.494 0.693 1.00 87.44 83 LEU A O 1
ATOM 651 N N . MET A 1 84 ? -11.382 -2.079 -0.935 1.00 89.44 84 MET A N 1
ATOM 652 C CA . MET A 1 84 ? -10.346 -2.479 -1.889 1.00 89.44 84 MET A CA 1
ATOM 653 C C . MET A 1 84 ? -9.585 -1.264 -2.415 1.00 89.44 84 MET A C 1
ATOM 655 O O . MET A 1 84 ? -8.360 -1.310 -2.497 1.00 89.44 84 MET A O 1
ATOM 659 N N . HIS A 1 85 ? -10.291 -0.167 -2.711 1.00 91.00 85 HIS A N 1
ATOM 660 C CA . HIS A 1 85 ? -9.664 1.086 -3.149 1.00 91.00 85 HIS A CA 1
ATOM 661 C C . HIS A 1 85 ? -8.815 1.701 -2.041 1.00 91.00 85 HIS A C 1
ATOM 663 O O . HIS A 1 85 ? -7.648 2.007 -2.268 1.00 91.00 85 HIS A O 1
ATOM 669 N N . TYR A 1 86 ? -9.357 1.798 -0.824 1.00 91.56 86 TYR A N 1
ATOM 670 C CA . TYR A 1 86 ? -8.603 2.316 0.314 1.00 91.56 86 TYR A CA 1
ATOM 671 C C . TYR A 1 86 ? -7.371 1.457 0.619 1.00 91.56 86 TYR A C 1
ATOM 673 O O . TYR A 1 86 ? -6.289 1.983 0.877 1.00 91.56 86 TYR A O 1
ATOM 681 N N . PHE A 1 87 ? -7.515 0.128 0.583 1.00 92.31 87 PHE A N 1
ATOM 682 C CA . PHE A 1 87 ? -6.397 -0.772 0.842 1.00 92.31 87 PHE A CA 1
ATOM 683 C C . PHE A 1 87 ? -5.318 -0.676 -0.241 1.00 92.31 87 PHE A C 1
ATOM 685 O O . PHE A 1 87 ? -4.138 -0.727 0.093 1.00 92.31 87 PHE A O 1
ATOM 692 N N . ALA A 1 88 ? -5.695 -0.497 -1.511 1.00 93.94 88 ALA A N 1
ATOM 693 C CA . ALA A 1 88 ? -4.741 -0.277 -2.596 1.00 93.94 88 ALA A CA 1
ATOM 694 C C . ALA A 1 88 ? -3.915 1.002 -2.375 1.00 93.94 88 ALA A C 1
ATOM 696 O O . ALA A 1 88 ? -2.688 0.955 -2.458 1.00 93.94 88 ALA A O 1
ATOM 697 N N . ASP A 1 89 ? -4.563 2.113 -2.013 1.00 93.12 89 ASP A N 1
ATOM 698 C CA . ASP A 1 89 ? -3.871 3.371 -1.710 1.00 93.12 89 ASP A CA 1
ATOM 699 C C . ASP A 1 89 ? -2.949 3.230 -0.486 1.00 93.12 89 ASP A C 1
ATOM 701 O O . ASP A 1 89 ? -1.769 3.590 -0.538 1.00 93.12 89 ASP A O 1
ATOM 705 N N . TRP A 1 90 ? -3.450 2.627 0.598 1.00 94.94 90 TRP A N 1
ATOM 706 C CA . TRP A 1 90 ? -2.665 2.360 1.807 1.00 94.94 90 TRP A CA 1
ATOM 707 C C . TRP A 1 90 ? -1.455 1.453 1.538 1.00 94.94 90 TRP A C 1
ATOM 709 O O . TRP A 1 90 ? -0.374 1.668 2.100 1.00 94.94 90 TRP A O 1
ATOM 719 N N . LEU A 1 91 ? -1.616 0.449 0.671 1.00 94.88 91 LEU A N 1
ATOM 720 C CA . LEU A 1 91 ? -0.554 -0.471 0.277 1.00 94.88 91 LEU A CA 1
ATOM 721 C C . LEU A 1 91 ? 0.552 0.271 -0.477 1.00 94.88 91 LEU A C 1
ATOM 723 O O . LEU A 1 91 ? 1.721 0.099 -0.135 1.00 94.88 91 LEU A O 1
ATOM 727 N N . CYS A 1 92 ? 0.195 1.119 -1.449 1.00 94.06 92 CYS A N 1
ATOM 728 C CA . CYS A 1 92 ? 1.154 1.940 -2.192 1.00 94.06 92 CYS A CA 1
ATOM 729 C C . CYS A 1 92 ? 1.978 2.833 -1.260 1.00 94.06 92 CYS A C 1
ATOM 731 O O . CYS A 1 92 ? 3.204 2.861 -1.342 1.00 94.06 92 CYS A O 1
ATOM 733 N N . GLU A 1 93 ? 1.312 3.525 -0.335 1.00 93.19 93 GLU A N 1
ATOM 734 C CA . GLU A 1 93 ? 1.983 4.382 0.640 1.00 93.19 93 GLU A CA 1
ATOM 735 C C . GLU A 1 93 ? 2.922 3.603 1.568 1.00 93.19 93 GLU A C 1
ATOM 737 O O . GLU A 1 93 ? 4.034 4.048 1.851 1.00 93.19 93 GLU A O 1
ATOM 742 N N . THR A 1 94 ? 2.481 2.438 2.042 1.00 93.50 94 THR A N 1
ATOM 743 C CA . THR A 1 94 ? 3.273 1.585 2.935 1.00 93.50 94 THR A CA 1
ATOM 744 C C . THR A 1 94 ? 4.496 1.025 2.220 1.00 93.50 94 THR A C 1
ATOM 746 O O . THR A 1 94 ? 5.598 1.070 2.761 1.00 93.50 94 THR A O 1
ATOM 749 N N . LEU A 1 95 ? 4.325 0.541 0.988 1.00 91.56 95 LEU A N 1
ATOM 750 C CA . LEU A 1 95 ? 5.426 0.062 0.154 1.00 91.56 95 LEU A CA 1
ATOM 751 C C . LEU A 1 95 ? 6.451 1.165 -0.112 1.00 91.56 95 LEU A C 1
ATOM 753 O O . LEU A 1 95 ? 7.646 0.924 0.049 1.00 91.56 95 LEU A O 1
ATOM 757 N N . ALA A 1 96 ? 5.993 2.373 -0.448 1.00 90.31 96 ALA A N 1
ATOM 758 C CA . ALA A 1 96 ? 6.878 3.512 -0.660 1.00 90.31 96 ALA A CA 1
ATOM 759 C C . ALA A 1 96 ? 7.685 3.853 0.602 1.00 90.31 96 ALA A C 1
ATOM 761 O O . ALA A 1 96 ? 8.890 4.073 0.522 1.00 90.31 96 ALA A O 1
ATOM 762 N N . GLU A 1 97 ? 7.055 3.811 1.780 1.00 89.56 97 GLU A N 1
ATOM 763 C CA . GLU A 1 97 ? 7.737 4.030 3.059 1.00 89.56 97 GLU A CA 1
ATOM 764 C C . GLU A 1 97 ? 8.875 3.016 3.280 1.00 89.56 97 GLU A C 1
ATOM 766 O O . GLU A 1 97 ? 9.980 3.408 3.650 1.00 89.56 97 GLU A O 1
ATOM 771 N N . PHE A 1 98 ? 8.630 1.729 3.002 1.00 88.44 98 PHE A N 1
ATOM 772 C CA . PHE A 1 98 ? 9.645 0.675 3.126 1.00 88.44 98 PHE A CA 1
ATOM 773 C C . PHE A 1 98 ? 10.783 0.814 2.116 1.00 88.44 98 PHE A C 1
ATOM 775 O O . PHE A 1 98 ? 11.942 0.574 2.455 1.00 88.44 98 PHE A O 1
ATOM 782 N N . MET A 1 99 ? 10.470 1.203 0.882 1.00 85.56 99 MET A N 1
ATOM 783 C CA . MET A 1 99 ? 11.471 1.422 -0.162 1.00 85.56 99 MET A CA 1
ATOM 784 C C . MET A 1 99 ? 12.369 2.630 0.148 1.00 85.56 99 MET A C 1
ATOM 786 O O . MET A 1 99 ? 13.578 2.560 -0.058 1.00 85.56 99 MET A O 1
ATOM 790 N N . CYS A 1 100 ? 11.818 3.686 0.750 1.00 85.00 100 CYS A N 1
ATOM 791 C CA . CYS A 1 100 ? 12.554 4.860 1.231 1.00 85.00 100 CYS A CA 1
ATOM 792 C C . CYS A 1 100 ? 13.321 4.637 2.550 1.00 85.00 100 CYS A C 1
ATOM 794 O O . CYS A 1 100 ? 13.647 5.621 3.210 1.00 85.00 100 CYS A O 1
ATOM 796 N N . SER A 1 101 ? 13.563 3.379 2.946 1.00 81.62 101 SER A N 1
ATOM 797 C CA . SER A 1 101 ? 14.207 2.926 4.191 1.00 81.62 101 SER A CA 1
ATOM 798 C C . SER A 1 101 ? 15.114 3.967 4.877 1.00 81.62 101 SER A C 1
ATOM 800 O O . SER A 1 101 ? 15.962 4.572 4.216 1.00 81.62 101 SER A O 1
ATOM 802 N N . PRO A 1 102 ? 15.030 4.127 6.214 1.00 82.94 102 PRO A N 1
ATOM 803 C CA . PRO A 1 102 ? 15.832 5.107 6.941 1.00 82.94 102 PRO A CA 1
ATOM 804 C C . PRO A 1 102 ? 17.334 4.885 6.720 1.00 82.94 102 PRO A C 1
ATOM 806 O O . PRO A 1 102 ? 17.831 3.766 6.830 1.00 82.94 102 PRO A O 1
ATOM 809 N N . GLU A 1 103 ? 18.064 5.967 6.441 1.00 78.50 103 GLU A N 1
ATOM 810 C CA . GLU A 1 103 ? 19.512 5.915 6.193 1.00 78.50 103 GLU A CA 1
ATOM 811 C C . GLU A 1 103 ? 20.338 5.882 7.484 1.00 78.50 103 GLU A C 1
ATOM 813 O O . GLU A 1 103 ? 21.471 5.398 7.503 1.00 78.50 103 GLU A O 1
ATOM 818 N N . LYS A 1 104 ? 19.790 6.447 8.565 1.00 82.25 104 LYS A N 1
ATOM 819 C CA . LYS A 1 104 ? 20.478 6.654 9.841 1.00 82.25 104 LYS A CA 1
ATOM 820 C C . LYS A 1 104 ? 19.700 6.014 10.978 1.00 82.25 104 LYS A C 1
ATOM 822 O O . LYS A 1 104 ? 18.473 6.062 11.015 1.00 82.25 104 LYS A O 1
ATOM 827 N N . THR A 1 105 ? 20.434 5.505 11.962 1.00 82.50 105 THR A N 1
ATOM 828 C CA . THR A 1 105 ? 19.867 4.929 13.189 1.00 82.50 105 THR A CA 1
ATOM 829 C C . THR A 1 105 ? 18.969 5.922 13.933 1.00 82.50 105 THR A C 1
ATOM 831 O O . THR A 1 105 ? 17.931 5.535 14.462 1.00 82.50 105 THR A O 1
ATOM 834 N N . ASP A 1 106 ? 19.316 7.212 13.910 1.00 81.12 106 ASP A N 1
ATOM 835 C CA . ASP A 1 106 ? 18.554 8.277 14.579 1.00 81.12 106 ASP A CA 1
ATOM 836 C C . ASP A 1 106 ? 17.148 8.484 13.984 1.00 81.12 106 ASP A C 1
ATOM 838 O O . ASP A 1 106 ? 16.257 9.015 14.651 1.00 81.12 106 ASP A O 1
ATOM 842 N N . ASP A 1 107 ? 16.918 8.036 12.745 1.00 84.38 107 ASP A N 1
ATOM 843 C CA . ASP A 1 107 ? 15.624 8.146 12.074 1.00 84.38 107 ASP A CA 1
ATOM 844 C C . ASP A 1 107 ? 14.715 6.933 12.317 1.00 84.38 107 ASP A C 1
ATOM 846 O O . ASP A 1 107 ? 13.530 6.996 11.983 1.00 84.38 107 ASP A O 1
ATOM 850 N N . LEU A 1 108 ? 15.213 5.862 12.954 1.00 87.69 108 LEU A N 1
ATOM 851 C CA . LEU A 1 108 ? 14.445 4.635 13.204 1.00 87.69 108 LEU A CA 1
ATOM 852 C C . LEU A 1 108 ? 13.191 4.889 14.043 1.00 87.69 108 LEU A C 1
ATOM 854 O O . LEU A 1 108 ? 12.126 4.379 13.712 1.00 87.69 108 LEU A O 1
ATOM 858 N N . VAL A 1 109 ? 13.284 5.731 15.076 1.00 89.44 109 VAL A N 1
ATOM 859 C CA . VAL A 1 109 ? 12.135 6.068 15.937 1.00 89.44 109 VAL A CA 1
ATOM 860 C C . VAL A 1 109 ? 11.057 6.814 15.147 1.00 89.44 109 VAL A C 1
ATOM 862 O O . VAL A 1 109 ? 9.865 6.549 15.285 1.00 89.44 109 VAL A O 1
ATOM 865 N N . LYS A 1 110 ? 11.461 7.743 14.271 1.00 87.75 110 LYS A N 1
ATOM 866 C CA . LYS A 1 110 ? 10.519 8.474 13.409 1.00 87.75 110 LYS A CA 1
ATOM 867 C C . LYS A 1 110 ? 9.911 7.557 12.353 1.00 87.75 110 LYS A C 1
ATOM 869 O O . LYS A 1 110 ? 8.737 7.703 12.032 1.00 87.75 110 LYS A O 1
ATOM 874 N N . TYR A 1 111 ? 10.709 6.645 11.807 1.00 89.12 111 TYR A N 1
ATOM 875 C CA . TYR A 1 111 ? 10.270 5.656 10.833 1.00 89.12 111 TYR A CA 1
ATOM 876 C C . TYR A 1 111 ? 9.230 4.699 11.433 1.00 89.12 111 TYR A C 1
ATOM 878 O O . TYR A 1 111 ? 8.148 4.539 10.871 1.00 89.12 111 TYR A O 1
ATOM 886 N N . GLU A 1 112 ? 9.500 4.161 12.626 1.00 91.50 112 GLU A N 1
ATOM 887 C CA . GLU A 1 112 ? 8.550 3.346 13.389 1.00 91.50 112 GLU A CA 1
ATOM 888 C C . GLU A 1 112 ? 7.247 4.111 13.654 1.00 91.50 112 GLU A C 1
ATOM 890 O O . GLU A 1 112 ? 6.164 3.596 13.377 1.00 91.50 112 GLU A O 1
ATOM 895 N N . ALA A 1 113 ? 7.334 5.368 14.101 1.00 90.62 113 ALA A N 1
ATOM 896 C CA . ALA A 1 113 ? 6.156 6.194 14.351 1.00 90.62 113 ALA A CA 1
ATOM 897 C C . ALA A 1 113 ? 5.293 6.402 13.090 1.00 90.62 113 ALA A C 1
ATOM 899 O O . ALA A 1 113 ? 4.064 6.349 13.174 1.00 90.62 113 ALA A O 1
ATOM 900 N N . ARG A 1 114 ? 5.909 6.599 11.913 1.00 89.81 114 ARG A N 1
ATOM 901 C CA . ARG A 1 114 ? 5.179 6.746 10.639 1.00 89.81 114 ARG A CA 1
ATOM 902 C C . ARG A 1 114 ? 4.461 5.456 10.242 1.00 89.81 114 ARG A C 1
ATOM 904 O O . ARG A 1 114 ? 3.274 5.504 9.914 1.00 89.81 114 ARG A O 1
ATOM 911 N N . LEU A 1 115 ? 5.129 4.306 10.336 1.00 91.94 115 LEU A N 1
ATOM 912 C CA . LEU A 1 115 ? 4.513 3.001 10.059 1.00 91.94 115 LEU A CA 1
ATOM 913 C C . LEU A 1 115 ? 3.380 2.675 11.042 1.00 91.94 115 LEU A C 1
ATOM 915 O O . LEU A 1 115 ? 2.306 2.220 10.634 1.00 91.94 115 LEU A O 1
ATOM 919 N N . ALA A 1 116 ? 3.583 2.961 12.330 1.00 92.31 116 ALA A N 1
ATOM 920 C CA . ALA A 1 116 ? 2.559 2.799 13.354 1.00 92.31 116 ALA A CA 1
ATOM 921 C C . ALA A 1 116 ? 1.329 3.663 13.038 1.00 92.31 116 ALA A C 1
ATOM 923 O O . ALA A 1 116 ? 0.206 3.160 13.018 1.00 92.31 116 ALA A O 1
ATOM 924 N N . GLN A 1 117 ? 1.531 4.939 12.694 1.00 91.69 117 GLN A N 1
ATOM 925 C CA . GLN A 1 117 ? 0.442 5.841 12.321 1.00 91.69 117 GLN A CA 1
ATOM 926 C C . GLN A 1 117 ? -0.331 5.346 11.089 1.00 91.69 117 GLN A C 1
ATOM 928 O O . GLN A 1 117 ? -1.562 5.414 11.078 1.00 91.69 117 GLN A O 1
ATOM 933 N N . ARG A 1 118 ? 0.351 4.819 10.063 1.00 90.38 118 ARG A N 1
ATOM 934 C CA . ARG A 1 118 ? -0.312 4.232 8.883 1.00 90.38 118 ARG A CA 1
ATOM 935 C C . ARG A 1 118 ? -1.143 3.003 9.249 1.00 90.38 118 ARG A C 1
ATOM 937 O O . ARG A 1 118 ? -2.263 2.862 8.765 1.00 90.38 118 ARG A O 1
ATOM 944 N N . THR A 1 119 ? -0.632 2.142 10.125 1.00 91.62 119 THR A N 1
ATOM 945 C CA . THR A 1 119 ? -1.349 0.942 10.590 1.00 91.62 119 THR A CA 1
ATOM 946 C C . THR A 1 119 ? -2.600 1.313 11.389 1.00 91.62 119 THR A C 1
ATOM 948 O O . THR A 1 119 ? -3.669 0.729 11.201 1.00 91.62 119 THR A O 1
ATOM 951 N N . VAL A 1 120 ? -2.494 2.334 12.242 1.00 90.69 120 VAL A N 1
ATOM 952 C CA . VAL A 1 120 ? -3.630 2.863 13.007 1.00 90.69 120 VAL A CA 1
ATOM 953 C C . VAL A 1 120 ? -4.697 3.441 12.078 1.00 90.69 120 VAL A C 1
ATOM 955 O O . VAL A 1 120 ? -5.863 3.099 12.241 1.00 90.69 120 VAL A O 1
ATOM 958 N N . LYS A 1 121 ? -4.319 4.240 11.069 1.00 88.94 121 LYS A N 1
ATOM 959 C CA . LYS A 1 121 ? -5.271 4.788 10.084 1.00 88.94 121 LYS A CA 1
ATOM 960 C C . LYS A 1 121 ? -6.035 3.693 9.336 1.00 88.94 121 LYS A C 1
ATOM 962 O O . LYS A 1 121 ? -7.254 3.790 9.213 1.00 88.94 121 LYS A O 1
ATOM 967 N N . LEU A 1 122 ? -5.341 2.639 8.896 1.00 91.25 122 LEU A N 1
ATOM 968 C CA . LEU A 1 122 ? -5.986 1.485 8.263 1.00 91.25 122 LEU A CA 1
ATOM 969 C C . LEU A 1 122 ? -6.981 0.816 9.212 1.00 91.25 122 LEU A C 1
ATOM 971 O O . LEU A 1 122 ? -8.112 0.530 8.830 1.00 91.25 122 LEU A O 1
ATOM 975 N N . THR A 1 123 ? -6.572 0.601 10.461 1.00 87.81 123 THR A N 1
ATOM 976 C CA . THR A 1 123 ? -7.425 -0.023 11.477 1.00 87.81 123 THR A CA 1
ATOM 977 C C . THR A 1 123 ? -8.666 0.826 11.756 1.00 87.81 123 THR A C 1
ATOM 979 O O . THR A 1 123 ? -9.774 0.299 11.798 1.00 87.81 123 THR A O 1
ATOM 982 N N . GLU A 1 124 ? -8.508 2.143 11.894 1.00 86.81 124 GLU A N 1
ATOM 983 C CA . GLU A 1 124 ? -9.615 3.083 12.079 1.00 86.81 124 GLU A CA 1
ATOM 984 C C . GLU A 1 124 ? -10.599 3.029 10.904 1.00 86.81 124 GLU A C 1
ATOM 986 O O . GLU A 1 124 ? -11.810 2.971 11.114 1.00 86.81 124 GLU A O 1
ATOM 991 N N . TYR A 1 125 ? -10.091 2.997 9.671 1.00 87.56 125 TYR A N 1
ATOM 992 C CA . TYR A 1 125 ? -10.925 2.909 8.476 1.00 87.56 125 TYR A CA 1
ATOM 993 C C . TYR A 1 125 ? -11.707 1.587 8.406 1.00 87.56 125 TYR A C 1
ATOM 995 O O . TYR A 1 125 ? -12.919 1.598 8.191 1.00 87.56 125 TYR A O 1
ATOM 1003 N N . ILE A 1 126 ? -11.049 0.457 8.686 1.00 85.38 126 ILE A N 1
ATOM 1004 C CA . ILE A 1 126 ? -11.687 -0.869 8.773 1.00 85.38 126 ILE A CA 1
ATOM 1005 C C . ILE A 1 126 ? -12.804 -0.872 9.825 1.00 85.38 126 ILE A C 1
ATOM 1007 O O . ILE A 1 126 ? -13.888 -1.399 9.579 1.00 85.38 126 ILE A O 1
ATOM 1011 N N . LEU A 1 127 ? -12.563 -0.274 10.995 1.00 82.50 127 LEU A N 1
ATOM 1012 C CA . LEU A 1 127 ? -13.564 -0.197 12.059 1.00 82.50 127 LEU A CA 1
ATOM 1013 C C . LEU A 1 127 ? -14.750 0.693 11.675 1.00 82.50 127 LEU A C 1
ATOM 1015 O O . LEU A 1 127 ? -15.885 0.326 11.967 1.00 82.50 127 LEU A O 1
ATOM 1019 N N . ARG A 1 128 ? -14.519 1.815 10.980 1.00 81.75 128 ARG A N 1
ATOM 1020 C CA . ARG A 1 128 ? -15.602 2.661 10.448 1.00 81.75 128 ARG A CA 1
ATOM 1021 C C . ARG A 1 128 ? -16.476 1.896 9.464 1.00 81.75 128 ARG A C 1
ATOM 1023 O O . ARG A 1 128 ? -17.693 1.913 9.609 1.00 81.75 128 ARG A O 1
ATOM 1030 N N . LEU A 1 129 ? -15.859 1.174 8.529 1.00 80.31 129 LEU A N 1
ATOM 1031 C CA . LEU A 1 129 ? -16.585 0.332 7.579 1.00 80.31 129 LEU A CA 1
ATOM 1032 C C . LEU A 1 129 ? -17.410 -0.761 8.270 1.00 80.31 129 LEU A C 1
ATOM 1034 O O . LEU A 1 129 ? -18.445 -1.148 7.753 1.00 80.31 129 LEU A O 1
ATOM 1038 N N . ALA A 1 130 ? -16.995 -1.250 9.437 1.00 76.31 130 ALA A N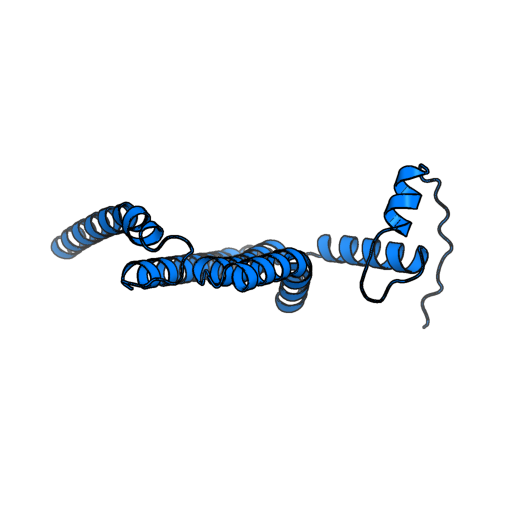 1
ATOM 1039 C CA . ALA A 1 130 ? -17.742 -2.278 10.158 1.00 76.31 130 ALA A CA 1
ATOM 1040 C C . ALA A 1 130 ? -18.950 -1.773 10.957 1.00 76.31 130 ALA A C 1
ATOM 1042 O O . ALA A 1 130 ? -19.761 -2.592 11.386 1.00 76.31 130 ALA A O 1
ATOM 1043 N N . ILE A 1 131 ? -19.053 -0.462 11.186 1.00 73.31 131 ILE A N 1
ATOM 1044 C CA . ILE A 1 131 ? -20.187 0.159 11.887 1.00 73.31 131 ILE A CA 1
ATOM 1045 C C . ILE A 1 131 ? -21.289 0.561 10.892 1.00 73.31 131 ILE A C 1
ATOM 1047 O O . ILE A 1 131 ? -22.452 0.664 11.274 1.00 73.31 131 ILE A O 1
ATOM 1051 N N . THR A 1 132 ? -20.947 0.766 9.618 1.00 66.44 132 THR A N 1
ATOM 1052 C CA . THR A 1 132 ? -21.908 1.103 8.562 1.00 66.44 132 THR A CA 1
ATOM 1053 C C . THR A 1 132 ? -22.718 -0.132 8.152 1.00 66.44 132 THR A C 1
ATOM 1055 O O . THR A 1 132 ? -22.142 -1.126 7.719 1.00 66.44 132 THR A O 1
ATOM 1058 N N . GLU A 1 133 ? -24.050 -0.068 8.266 1.00 57.12 133 GLU A N 1
ATOM 1059 C CA . GLU A 1 133 ? -24.961 -1.175 7.911 1.00 57.12 133 GLU A CA 1
ATOM 1060 C C . GLU A 1 133 ? -24.886 -1.547 6.417 1.00 57.12 133 GLU A C 1
ATOM 1062 O O . GLU A 1 133 ? -24.888 -2.728 6.079 1.00 57.12 133 GLU A O 1
ATOM 1067 N N . ASP A 1 134 ? -24.707 -0.548 5.547 1.00 60.12 134 ASP A N 1
ATOM 1068 C CA . ASP A 1 134 ? -24.458 -0.692 4.106 1.00 60.12 134 ASP A CA 1
ATOM 1069 C C . ASP A 1 134 ? -22.995 -0.372 3.775 1.00 60.12 134 ASP A C 1
ATOM 1071 O O . ASP A 1 134 ? -22.692 0.531 2.993 1.00 60.12 134 ASP A O 1
ATOM 1075 N N . ALA A 1 135 ? -22.051 -1.063 4.418 1.00 63.72 135 ALA A N 1
ATOM 1076 C CA . ALA A 1 135 ? -20.648 -0.923 4.053 1.00 63.72 135 ALA A CA 1
ATOM 1077 C C . ALA A 1 135 ? -20.481 -1.265 2.557 1.00 63.72 135 ALA A C 1
ATOM 1079 O O . ALA A 1 135 ? -20.800 -2.395 2.173 1.00 63.72 135 ALA A O 1
ATOM 1080 N N . PRO A 1 136 ? -19.979 -0.341 1.714 1.00 65.44 136 PRO A N 1
ATOM 1081 C CA . PRO A 1 136 ? -19.766 -0.571 0.286 1.00 65.44 136 PRO A CA 1
ATOM 1082 C C . PRO A 1 136 ? -18.579 -1.518 0.112 1.00 65.44 136 PRO A C 1
ATOM 1084 O O . PRO A 1 136 ? -17.433 -1.133 -0.101 1.00 65.44 136 PRO A O 1
ATOM 1087 N N . CYS A 1 137 ? -18.867 -2.790 0.327 1.00 74.62 137 CYS A N 1
ATOM 1088 C CA . CYS A 1 137 ? -18.011 -3.948 0.200 1.00 74.62 137 CYS A CA 1
ATOM 1089 C C . CYS A 1 137 ? -18.787 -4.962 -0.637 1.00 74.62 137 CYS A C 1
ATOM 1091 O O . CYS A 1 137 ? -20.013 -5.027 -0.563 1.00 74.62 137 CYS A O 1
ATOM 1093 N N . PHE A 1 138 ? -18.088 -5.828 -1.373 1.00 72.25 138 PHE A N 1
ATOM 1094 C CA . PHE A 1 138 ? -18.758 -6.862 -2.174 1.00 72.25 138 PHE A CA 1
ATOM 1095 C C . PHE A 1 138 ? -19.674 -7.784 -1.357 1.00 72.25 138 PHE A C 1
ATOM 1097 O O . PHE A 1 138 ? -20.631 -8.343 -1.882 1.00 72.25 138 PHE A O 1
ATOM 1104 N N . ASN A 1 139 ? -19.383 -7.947 -0.066 1.00 73.94 139 ASN A N 1
ATOM 1105 C CA . ASN A 1 139 ? -20.238 -8.650 0.875 1.00 73.94 139 ASN A CA 1
ATOM 1106 C C . ASN A 1 139 ? -20.480 -7.754 2.103 1.00 73.94 139 ASN A C 1
ATOM 1108 O O . ASN A 1 139 ? -19.542 -7.567 2.887 1.00 73.94 139 ASN A O 1
ATOM 1112 N N . PRO A 1 140 ? -21.713 -7.260 2.314 1.00 66.50 140 PRO A N 1
ATOM 1113 C CA . PRO A 1 140 ? -22.053 -6.407 3.456 1.00 66.50 140 PRO A CA 1
ATOM 1114 C C . PRO A 1 140 ? -21.734 -7.048 4.820 1.00 66.50 140 PRO A C 1
ATOM 1116 O O . PRO A 1 140 ? -21.296 -6.373 5.746 1.00 66.50 140 PRO A O 1
ATOM 1119 N N . GLY A 1 141 ? -21.854 -8.377 4.944 1.00 69.38 141 GLY A N 1
ATOM 1120 C CA . GLY A 1 141 ? -21.571 -9.104 6.189 1.00 69.38 141 GLY A CA 1
ATOM 1121 C C . GLY A 1 141 ? -20.088 -9.407 6.447 1.00 69.38 141 GLY A C 1
ATOM 1122 O O . GLY A 1 141 ? -19.746 -9.957 7.499 1.00 69.38 141 GLY A O 1
ATOM 1123 N N . LEU A 1 142 ? -19.189 -9.094 5.505 1.00 75.44 142 LEU A N 1
ATOM 1124 C CA . LEU A 1 142 ? -17.753 -9.375 5.636 1.00 75.44 142 LEU A CA 1
ATOM 1125 C C . LEU A 1 142 ? -17.136 -8.605 6.807 1.00 75.44 142 LEU A C 1
ATOM 1127 O O . LEU A 1 142 ? -16.378 -9.169 7.605 1.00 75.44 142 LEU A O 1
ATOM 1131 N N . MET A 1 143 ? -17.482 -7.323 6.917 1.00 75.88 143 MET A N 1
ATOM 1132 C CA . MET A 1 143 ? -16.887 -6.424 7.899 1.00 75.88 143 MET A CA 1
ATOM 1133 C C . MET A 1 143 ? -17.341 -6.770 9.314 1.00 75.88 143 MET A C 1
ATOM 1135 O O . MET A 1 143 ? -16.497 -6.927 10.194 1.00 75.88 143 MET A O 1
ATOM 1139 N N . THR A 1 144 ? -18.638 -7.006 9.520 1.00 69.62 144 THR A N 1
ATOM 1140 C CA . THR A 1 144 ? -19.218 -7.362 10.827 1.00 69.62 144 THR A CA 1
ATOM 1141 C C . THR A 1 144 ? -18.599 -8.633 11.419 1.00 69.62 144 THR A C 1
ATOM 1143 O O . THR A 1 144 ? -18.313 -8.702 12.614 1.00 69.62 144 THR A O 1
ATOM 1146 N N . ASN A 1 145 ? -18.341 -9.645 10.584 1.00 72.25 145 ASN A N 1
ATOM 1147 C CA . ASN A 1 145 ? -17.745 -10.903 11.038 1.00 72.25 145 ASN A CA 1
ATOM 1148 C C . ASN A 1 145 ? -16.246 -10.771 11.346 1.00 72.25 145 ASN A C 1
ATOM 1150 O O . ASN A 1 145 ? -15.753 -11.367 12.306 1.00 72.25 145 ASN A O 1
ATOM 1154 N N . THR A 1 146 ? -15.519 -9.988 10.546 1.00 73.19 146 THR A N 1
ATOM 1155 C CA . THR A 1 146 ? -14.062 -9.840 10.673 1.00 73.19 146 THR A CA 1
ATOM 1156 C C . THR A 1 146 ? -13.684 -8.976 11.877 1.00 73.19 146 THR A C 1
ATOM 1158 O O . THR A 1 146 ? -12.718 -9.274 12.582 1.00 73.19 146 THR A O 1
ATOM 1161 N N . THR A 1 147 ? -14.469 -7.938 12.175 1.00 73.88 147 THR A N 1
ATOM 1162 C CA . THR A 1 147 ? -14.171 -7.010 13.274 1.00 73.88 147 THR A CA 1
ATOM 1163 C C . THR A 1 147 ? -14.533 -7.535 14.652 1.00 73.88 147 THR A C 1
ATOM 1165 O O . THR A 1 147 ? -13.970 -7.044 15.628 1.00 73.88 147 THR A O 1
ATOM 1168 N N . LYS A 1 148 ? -15.366 -8.579 14.769 1.00 77.00 148 LYS A N 1
ATOM 1169 C CA . LYS A 1 148 ? -15.719 -9.182 16.066 1.00 77.00 148 LYS A CA 1
ATOM 1170 C C . LYS 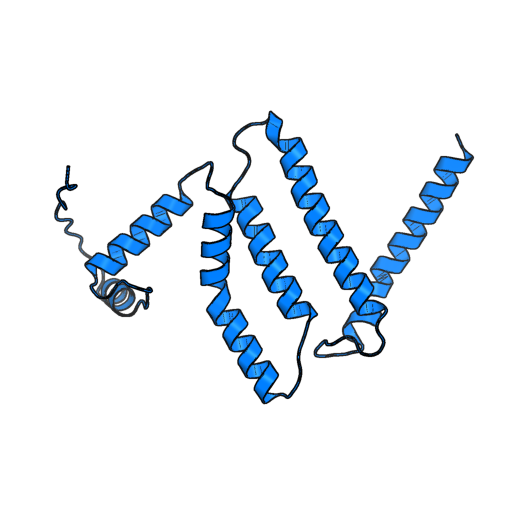A 1 148 ? -14.487 -9.507 16.922 1.00 77.00 148 LYS A C 1
ATOM 1172 O O . LYS A 1 148 ? -14.439 -9.151 18.094 1.00 77.00 148 LYS A O 1
ATOM 1177 N N . ARG A 1 149 ? -13.456 -10.108 16.319 1.00 74.00 149 ARG A N 1
ATOM 1178 C CA . ARG A 1 149 ? -12.197 -10.445 17.013 1.00 74.00 149 ARG A CA 1
ATOM 1179 C C . ARG A 1 149 ? -11.406 -9.207 17.442 1.00 74.00 149 ARG A C 1
ATOM 1181 O O . ARG A 1 149 ? -10.791 -9.204 18.503 1.00 74.00 149 ARG A O 1
ATOM 1188 N N . ILE A 1 150 ? -11.423 -8.157 16.621 1.00 80.50 150 ILE A N 1
ATOM 1189 C CA . ILE A 1 150 ? -10.754 -6.884 16.923 1.00 80.50 150 ILE A CA 1
ATOM 1190 C C . ILE A 1 150 ? -11.445 -6.212 18.115 1.00 80.50 150 ILE A C 1
ATOM 1192 O O . ILE A 1 150 ? -10.778 -5.733 19.028 1.00 80.50 150 ILE A O 1
ATOM 1196 N N . VAL A 1 151 ? -12.778 -6.237 18.138 1.00 80.38 151 VAL A N 1
ATOM 1197 C CA . VAL A 1 151 ? -13.589 -5.698 19.233 1.00 80.38 151 VAL A CA 1
ATOM 1198 C C . VAL A 1 151 ? -13.350 -6.470 20.532 1.00 80.38 151 VAL A C 1
ATOM 1200 O O . VAL A 1 151 ? -13.181 -5.847 21.577 1.00 80.38 151 VAL A O 1
ATOM 1203 N N . GLU A 1 152 ? -13.288 -7.803 20.494 1.00 80.62 152 GLU A N 1
ATOM 1204 C CA . GLU A 1 152 ? -12.955 -8.625 21.669 1.00 80.62 152 GLU A CA 1
ATOM 1205 C C . GLU A 1 152 ? -11.589 -8.239 22.264 1.00 80.62 152 GLU A C 1
ATOM 1207 O O . GLU A 1 152 ? -11.481 -8.002 23.468 1.00 80.62 152 GLU A O 1
ATOM 1212 N N . LEU A 1 153 ? -10.558 -8.085 21.425 1.00 81.38 153 LEU A N 1
ATOM 1213 C CA . LEU A 1 153 ? -9.230 -7.639 21.865 1.00 81.38 153 LEU A CA 1
ATOM 1214 C C . LEU A 1 153 ? -9.244 -6.212 22.429 1.00 81.38 153 LEU A C 1
ATOM 1216 O O . LEU A 1 153 ? -8.596 -5.953 23.444 1.00 81.38 153 LEU A O 1
ATOM 1220 N N . ALA A 1 154 ? -9.994 -5.297 21.812 1.00 84.19 154 ALA A N 1
ATOM 1221 C CA . ALA A 1 154 ? -10.119 -3.923 22.290 1.00 84.19 154 ALA A CA 1
ATOM 1222 C C . ALA A 1 154 ? -10.716 -3.861 23.707 1.00 84.19 154 ALA A C 1
ATOM 1224 O O . ALA A 1 154 ? -10.191 -3.138 24.554 1.00 84.19 154 ALA A O 1
ATOM 1225 N N . HIS A 1 155 ? -11.740 -4.673 23.998 1.00 85.75 155 HIS A N 1
ATOM 1226 C CA . HIS A 1 155 ? -12.323 -4.767 25.341 1.00 85.75 155 HIS A CA 1
ATOM 1227 C C . HIS A 1 155 ? -11.319 -5.293 26.378 1.00 85.75 155 HIS A C 1
ATOM 1229 O O . HIS A 1 155 ? -11.266 -4.776 27.494 1.00 85.75 155 HIS A O 1
ATOM 1235 N N . VAL A 1 156 ? -10.493 -6.285 26.022 1.00 85.94 156 VAL A N 1
ATOM 1236 C CA . VAL A 1 156 ? -9.444 -6.812 26.916 1.00 85.94 156 VAL A CA 1
ATOM 1237 C C . VAL A 1 156 ? -8.388 -5.746 27.221 1.00 85.94 156 VAL A C 1
ATOM 1239 O O . VAL A 1 156 ? -7.990 -5.583 28.375 1.00 85.94 156 VAL A O 1
ATOM 1242 N N . ILE A 1 157 ? -7.954 -4.990 26.209 1.00 85.62 157 ILE A N 1
ATOM 1243 C CA . ILE A 1 157 ? -7.000 -3.885 26.383 1.00 85.62 157 ILE A CA 1
ATOM 1244 C C . ILE A 1 157 ? -7.604 -2.785 27.266 1.00 85.62 157 ILE A C 1
ATOM 1246 O O . ILE A 1 157 ? -6.931 -2.274 28.160 1.00 85.62 157 ILE A O 1
ATOM 1250 N N . GLU A 1 158 ? -8.874 -2.431 27.055 1.00 88.19 158 GLU A N 1
ATOM 1251 C CA . GLU A 1 158 ? -9.566 -1.433 27.872 1.00 88.19 158 GLU A CA 1
ATOM 1252 C C . GLU A 1 158 ? -9.676 -1.875 29.340 1.00 88.19 158 GLU A C 1
ATOM 1254 O O . GLU A 1 158 ? -9.393 -1.079 30.238 1.00 88.19 158 GLU A O 1
ATOM 1259 N N . ALA A 1 159 ? -10.043 -3.137 29.589 1.00 85.62 159 ALA A N 1
ATOM 1260 C CA . ALA A 1 159 ? -10.121 -3.708 30.933 1.00 85.62 159 ALA A CA 1
ATOM 1261 C C . ALA A 1 159 ? -8.763 -3.646 31.647 1.00 85.62 159 ALA A C 1
ATOM 1263 O O . ALA A 1 159 ? -8.675 -3.116 32.755 1.00 85.62 159 ALA A O 1
ATOM 1264 N N . ARG A 1 160 ? -7.689 -4.067 30.970 1.00 87.31 160 ARG A N 1
ATOM 1265 C CA . ARG A 1 160 ? -6.322 -3.992 31.499 1.00 87.31 160 ARG A CA 1
ATOM 1266 C C .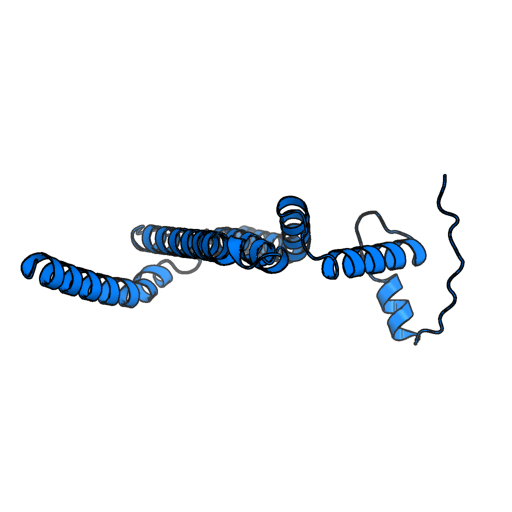 ARG A 1 160 ? -5.892 -2.555 31.812 1.00 87.31 160 ARG A C 1
ATOM 1268 O O . ARG A 1 160 ? -5.354 -2.291 32.882 1.00 87.31 160 ARG A O 1
ATOM 1275 N N . ASN A 1 161 ? -6.155 -1.608 30.912 1.00 84.94 161 ASN A N 1
ATOM 1276 C CA . ASN A 1 161 ? -5.794 -0.202 31.121 1.00 84.94 161 ASN A CA 1
ATOM 1277 C C . ASN A 1 161 ? -6.558 0.428 32.299 1.00 84.94 161 ASN A C 1
ATOM 1279 O O . ASN A 1 161 ? -6.040 1.333 32.955 1.00 84.94 161 ASN A O 1
ATOM 1283 N N . LYS A 1 162 ? -7.795 -0.015 32.566 1.00 83.69 162 LYS A N 1
ATOM 1284 C CA . LYS A 1 162 ? -8.570 0.407 33.744 1.00 83.69 162 LYS A CA 1
ATOM 1285 C C . LYS A 1 162 ? -7.970 -0.144 35.039 1.00 83.69 162 LYS A C 1
ATOM 1287 O O . LYS A 1 162 ? -7.881 0.605 36.005 1.00 83.69 162 LYS A O 1
ATOM 1292 N N . GLU A 1 163 ? -7.523 -1.399 35.046 1.00 78.19 163 GLU A N 1
ATOM 1293 C CA . GLU A 1 163 ? -6.825 -2.007 36.190 1.00 78.19 163 GLU A CA 1
ATOM 1294 C C . GLU A 1 163 ? -5.478 -1.326 36.477 1.00 78.19 163 GLU A C 1
ATOM 1296 O O . GLU A 1 163 ? -5.176 -1.020 37.629 1.00 78.19 163 GLU A O 1
ATOM 1301 N N . GLU A 1 164 ? -4.691 -1.012 35.443 1.00 72.06 164 GLU A N 1
ATOM 1302 C CA . GLU A 1 164 ? -3.425 -0.281 35.596 1.00 72.06 164 GLU A CA 1
ATOM 1303 C C . GLU A 1 164 ? -3.653 1.147 36.128 1.00 72.06 164 GLU A C 1
ATOM 1305 O O . GLU A 1 164 ? -2.924 1.586 37.011 1.00 72.06 164 GLU A O 1
ATOM 1310 N N . LYS A 1 165 ? -4.703 1.854 35.678 1.00 69.00 165 LYS A N 1
ATOM 1311 C CA . LYS A 1 165 ? -5.068 3.186 36.203 1.00 69.00 165 LYS A CA 1
ATOM 1312 C C . LYS A 1 165 ? -5.647 3.174 37.620 1.00 69.00 165 LYS A C 1
ATOM 1314 O O . LYS A 1 165 ? -5.617 4.211 38.267 1.00 69.00 165 LYS A O 1
ATOM 1319 N N . ALA A 1 166 ? -6.210 2.058 38.082 1.00 66.00 166 ALA A N 1
ATOM 1320 C CA . ALA A 1 166 ? -6.736 1.925 39.442 1.00 66.00 166 ALA A CA 1
ATOM 1321 C C . ALA A 1 166 ? -5.641 1.611 40.482 1.00 66.00 166 ALA A C 1
ATOM 1323 O O . ALA A 1 166 ? -5.875 1.773 41.677 1.00 66.00 166 ALA A O 1
ATOM 1324 N N . ASN A 1 167 ? -4.464 1.168 40.025 1.00 57.12 167 ASN A N 1
ATOM 1325 C CA . ASN A 1 167 ? -3.309 0.802 40.851 1.00 57.12 167 ASN A CA 1
ATOM 1326 C C . ASN A 1 167 ? -2.210 1.890 40.909 1.00 57.12 167 ASN A C 1
ATOM 1328 O O . ASN A 1 167 ? -1.150 1.642 41.487 1.00 57.12 167 ASN A O 1
ATOM 1332 N N . VAL A 1 168 ? -2.448 3.068 40.315 1.00 50.69 168 VAL A N 1
ATOM 1333 C CA . VAL A 1 168 ? -1.597 4.278 40.368 1.00 50.69 168 VAL A CA 1
ATOM 1334 C C . VAL A 1 168 ? -2.348 5.358 41.136 1.00 50.69 168 VAL A C 1
ATOM 1336 O O . VAL A 1 168 ? -1.716 6.002 42.001 1.00 50.69 168 VAL A O 1
#

Radius of gyration: 23.18 Å; chains: 1; bounding box: 53×34×70 Å

pLDDT: mean 82.67, std 10.46, range [38.72, 94.94]

Sequence (168 aa):
MPSKSVPFSVRLPAKDADFIASLEIPGAVTPSDKIRQIISDARLRNQVGQDFNEVLKAVQEDLRPSVDNLRNLEREADMQSELMHYFADWLCETLAEFMCSPEKTDDLVKYEARLAQRTVKLTEYILRLAITEDAPCFNPGLMTNTTKRIVELAHVIEARNKEEKANV

Foldseek 3Di:
DPPDDDDDDDDDDPVVLVVLCPDDDPPQNDSVSSVVVVVVVVVQLVDAQDDLVVQLVVLCVVCVVVVVVVVVVCVVVVAAAPLVVVVSSLVSSLVSLVSNDDPDPVCVVVSVVVNVVSVVVNVVVLVVLLVDCPRRHPDSCPSVVVCPVVVVVVVVVVVVVVVVVVVD

Secondary structure (DSSP, 8-state):
---PPPP------HHHHHHHHH--BTTB-SHHHHHHHHHHHHHHHH-SS--HHHHHHHHHHHHHHHHHHHHHHHHHHT---HHHHHHHHHHHHHHHHHHT--SSGGGHHHHHHHHHHHHHHHHHHHHHHHH-TT-SSSSTHHHHHHHHHHHHHHHHHHHHHHHHHH--